Protein AF-A0A3D3X6X4-F1 (afdb_monomer_lite)

Secondary structure (DSSP, 8-state):
-TTGGGGS----TT-----TT-HHHHHHHHHHHHHHHHHHHHHHHHHHHHHHHHHHHHHTT-HHHHHHHHHHTTT----HHHHHHHHHHHHHHHHHHHHHHHHHHHHHHHHHHTS-STTT--TTHHHHHHHHHHHHHHHHHHHHHHHHHHHTT-TTTS--

pLDDT: mean 95.06, std 3.61, range [61.06, 98.19]

Foldseek 3Di:
DVCPCLLDADDDPVRDGDDPVALVSVLVVLVVVLVVLVVVLVLLVCLVVLVVQLVVCVVVVVVVSVVVSVVSNVPDDPDPVVVVVSVVVNVVSVVVSVVSLLVNQLSVLCNQCVDPDPPSVDDCRSVVSSVVCVVVVVVVVCVVVVVVCVVVVVCVPDDD

Structure (mmCIF, N/CA/C/O backbone):
data_AF-A0A3D3X6X4-F1
#
_entry.id   AF-A0A3D3X6X4-F1
#
loop_
_atom_site.group_PDB
_atom_site.id
_atom_site.type_symbol
_atom_site.label_atom_id
_atom_site.label_alt_id
_atom_site.label_comp_id
_atom_site.label_asym_id
_atom_site.label_entity_id
_atom_site.label_seq_id
_atom_site.pdbx_PDB_ins_code
_atom_site.Cartn_x
_atom_site.Cartn_y
_atom_site.Cartn_z
_atom_site.occupancy
_atom_site.B_iso_or_equiv
_atom_site.auth_seq_id
_atom_site.auth_comp_id
_atom_site.auth_asym_id
_atom_site.auth_atom_id
_atom_site.pdbx_PDB_model_num
ATOM 1 N N . PRO A 1 1 ? 23.360 -7.663 0.436 1.00 78.50 1 PRO A N 1
ATOM 2 C CA . PRO A 1 1 ? 22.090 -7.155 1.025 1.00 78.50 1 PRO A CA 1
ATOM 3 C C . PRO A 1 1 ? 22.283 -5.891 1.882 1.00 78.50 1 PRO A C 1
ATOM 5 O O . PRO A 1 1 ? 21.518 -4.950 1.739 1.00 78.50 1 PRO A O 1
ATOM 8 N N . TRP A 1 2 ? 23.319 -5.826 2.727 1.00 93.00 2 TRP A N 1
ATOM 9 C CA . TRP A 1 2 ? 23.588 -4.676 3.612 1.00 93.00 2 TRP A CA 1
ATOM 10 C C . TRP A 1 2 ? 23.894 -3.347 2.893 1.00 93.00 2 TRP A C 1
ATOM 12 O O . TRP A 1 2 ? 23.779 -2.300 3.513 1.00 93.00 2 TRP A O 1
ATOM 22 N N . LEU A 1 3 ? 24.239 -3.362 1.597 1.00 94.38 3 LEU A N 1
ATOM 23 C CA . LEU A 1 3 ? 24.431 -2.157 0.770 1.00 94.38 3 LEU A CA 1
ATOM 24 C C . LEU A 1 3 ? 23.145 -1.657 0.081 1.00 94.38 3 LEU A C 1
ATOM 26 O O . LEU A 1 3 ? 23.212 -0.736 -0.725 1.00 94.38 3 LEU A O 1
ATOM 30 N N . ALA A 1 4 ? 21.972 -2.231 0.378 1.00 92.12 4 ALA A N 1
ATOM 31 C CA . ALA A 1 4 ? 20.706 -1.873 -0.276 1.00 92.12 4 ALA A CA 1
ATOM 32 C C . ALA A 1 4 ? 20.344 -0.379 -0.159 1.00 92.12 4 ALA A C 1
ATOM 34 O O . ALA A 1 4 ? 19.685 0.166 -1.041 1.00 92.12 4 ALA A O 1
ATOM 35 N N . PHE A 1 5 ? 20.825 0.302 0.885 1.00 92.44 5 PHE A N 1
ATOM 36 C CA . PHE A 1 5 ? 20.625 1.740 1.075 1.00 92.44 5 PHE A CA 1
ATOM 37 C C . PHE A 1 5 ? 21.188 2.600 -0.071 1.00 92.44 5 PHE A C 1
ATOM 39 O O . PHE A 1 5 ? 20.720 3.716 -0.261 1.00 92.44 5 PHE A O 1
ATOM 46 N N . TRP A 1 6 ? 22.119 2.082 -0.886 1.00 94.19 6 TRP A N 1
ATOM 47 C CA . TRP A 1 6 ? 22.639 2.775 -2.075 1.00 94.19 6 TRP A CA 1
ATOM 48 C C . TRP A 1 6 ? 21.600 2.944 -3.190 1.00 94.19 6 TRP A C 1
ATOM 50 O O . TRP A 1 6 ? 21.834 3.715 -4.113 1.00 94.19 6 TRP A O 1
ATOM 60 N N . MET A 1 7 ? 20.464 2.243 -3.124 1.00 93.62 7 MET A N 1
ATOM 61 C CA . MET A 1 7 ? 19.346 2.436 -4.055 1.00 93.62 7 MET A CA 1
ATOM 62 C C . MET A 1 7 ? 18.487 3.657 -3.695 1.00 93.62 7 MET A C 1
ATOM 64 O O . MET A 1 7 ? 17.652 4.073 -4.489 1.00 93.62 7 MET A O 1
ATOM 68 N N . ILE A 1 8 ? 18.681 4.254 -2.517 1.00 93.75 8 ILE A N 1
ATOM 69 C CA . ILE A 1 8 ? 17.966 5.463 -2.103 1.00 93.75 8 ILE A CA 1
ATOM 70 C C . ILE A 1 8 ? 18.767 6.685 -2.580 1.00 93.75 8 ILE A C 1
ATOM 72 O O . ILE A 1 8 ? 19.978 6.739 -2.363 1.00 93.75 8 ILE A O 1
ATOM 76 N N . PRO A 1 9 ? 18.138 7.693 -3.208 1.00 94.38 9 PRO A N 1
ATOM 77 C CA . PRO A 1 9 ? 18.828 8.915 -3.595 1.00 94.38 9 PRO A CA 1
ATOM 78 C C . PRO A 1 9 ? 19.031 9.809 -2.368 1.00 94.38 9 PRO A C 1
ATOM 80 O O . PRO A 1 9 ? 18.137 10.556 -1.975 1.00 94.38 9 PRO A O 1
ATOM 83 N N . TYR A 1 10 ? 20.212 9.751 -1.758 1.00 93.81 10 TYR A N 1
ATOM 84 C CA . TYR A 1 10 ? 20.580 10.644 -0.662 1.00 93.81 10 TYR A CA 1
ATOM 85 C C . TYR A 1 10 ? 21.976 11.246 -0.887 1.00 93.81 10 TYR A C 1
ATOM 87 O O . TYR A 1 10 ? 22.852 10.577 -1.450 1.00 93.81 10 TYR A O 1
ATOM 95 N N . PRO A 1 11 ? 22.212 12.498 -0.449 1.00 95.31 11 PRO A N 1
ATOM 96 C CA . PRO A 1 11 ? 23.534 13.105 -0.518 1.00 95.31 11 PRO A CA 1
ATOM 97 C C . PR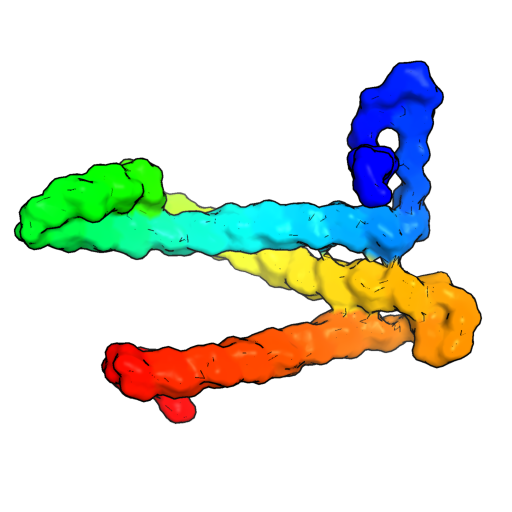O A 1 11 ? 24.547 12.288 0.284 1.00 95.31 11 PRO A C 1
ATOM 99 O O . PRO A 1 11 ? 24.314 11.952 1.443 1.00 95.31 11 PRO A O 1
ATOM 102 N N . ASN A 1 12 ? 25.690 11.994 -0.322 1.00 94.50 12 ASN A N 1
ATOM 103 C CA . ASN A 1 12 ? 26.790 11.289 0.325 1.00 94.50 12 ASN A CA 1
ATOM 104 C C . ASN A 1 12 ? 28.109 12.026 0.087 1.00 94.50 12 ASN A C 1
ATOM 106 O O . ASN A 1 12 ? 28.226 12.830 -0.835 1.00 94.50 12 ASN A O 1
ATOM 110 N N . GLU A 1 13 ? 29.120 11.705 0.894 1.00 96.12 13 GLU A N 1
ATOM 111 C CA . GLU A 1 13 ? 30.461 12.310 0.832 1.00 96.12 13 GLU A CA 1
ATOM 112 C C . GLU A 1 13 ? 31.131 12.178 -0.542 1.00 96.12 13 GLU A C 1
ATOM 114 O O . GLU A 1 13 ? 32.019 12.952 -0.886 1.00 96.12 13 GLU A O 1
ATOM 119 N N . ARG A 1 14 ? 30.707 11.194 -1.343 1.00 94.19 14 ARG A N 1
ATOM 120 C CA . ARG A 1 14 ? 31.267 10.904 -2.666 1.00 94.19 14 ARG A CA 1
ATOM 121 C C . ARG A 1 14 ? 30.506 11.599 -3.796 1.00 94.19 14 ARG A C 1
ATOM 123 O O . ARG A 1 14 ? 30.888 11.434 -4.950 1.00 94.19 14 ARG A O 1
ATOM 130 N N . MET A 1 15 ? 29.436 12.338 -3.486 1.00 93.75 15 MET A N 1
ATOM 131 C CA . MET A 1 15 ? 28.540 12.981 -4.456 1.00 93.75 15 MET A CA 1
ATOM 132 C C . MET A 1 15 ? 28.025 12.019 -5.544 1.00 93.75 15 MET A C 1
ATOM 134 O O . MET A 1 15 ? 27.757 12.421 -6.676 1.00 93.75 15 MET A O 1
ATOM 138 N N . LEU A 1 16 ? 27.891 10.733 -5.203 1.00 94.88 16 LEU A N 1
ATOM 139 C CA . LEU A 1 16 ? 27.394 9.700 -6.109 1.00 94.88 16 LEU A CA 1
ATOM 140 C C . LEU A 1 16 ? 25.867 9.640 -6.069 1.00 94.88 16 LEU A C 1
ATOM 142 O O . LEU A 1 16 ? 25.268 9.780 -5.006 1.00 94.88 16 LEU A O 1
ATOM 146 N N . TRP A 1 17 ? 25.250 9.363 -7.216 1.00 94.75 17 TRP A N 1
ATOM 147 C CA . TRP A 1 17 ? 23.798 9.253 -7.359 1.00 94.75 17 TRP A CA 1
ATOM 148 C C . TRP A 1 17 ? 23.396 7.954 -8.054 1.00 94.75 17 TRP A C 1
ATOM 150 O O . TRP A 1 17 ? 24.194 7.319 -8.747 1.00 94.75 17 TRP A O 1
ATOM 160 N N . VAL A 1 18 ? 22.133 7.575 -7.873 1.00 96.00 18 VAL A N 1
ATOM 161 C CA . VAL A 1 18 ? 21.517 6.416 -8.526 1.00 96.00 18 VAL A CA 1
ATOM 162 C C . VAL A 1 18 ? 21.190 6.696 -9.996 1.00 96.00 18 VAL A C 1
ATOM 164 O O . VAL A 1 18 ? 20.964 7.837 -10.401 1.00 96.00 18 VAL A O 1
ATOM 167 N N . ASN A 1 19 ? 21.123 5.638 -10.808 1.00 93.75 19 ASN A N 1
ATOM 168 C CA . ASN A 1 19 ? 20.690 5.735 -12.200 1.00 93.75 19 ASN A CA 1
ATOM 169 C C . ASN A 1 19 ? 19.162 5.628 -12.313 1.00 93.75 19 ASN A C 1
ATOM 171 O O . ASN A 1 19 ? 18.602 4.533 -12.276 1.00 93.75 19 ASN A O 1
ATOM 175 N N . PHE A 1 20 ? 18.505 6.759 -12.564 1.00 94.62 20 PHE A N 1
ATOM 176 C CA . PHE A 1 20 ? 17.050 6.851 -12.726 1.00 94.62 20 PHE A CA 1
ATOM 177 C C . PHE A 1 20 ? 16.483 6.246 -14.015 1.00 94.62 20 PHE A C 1
ATOM 179 O O . PHE A 1 20 ? 15.281 6.330 -14.234 1.00 94.62 20 PHE A O 1
ATOM 186 N N . LYS A 1 21 ? 17.303 5.633 -14.875 1.00 94.62 21 LYS A N 1
ATOM 187 C CA . LYS A 1 21 ? 16.828 4.923 -16.076 1.00 94.62 21 LYS A CA 1
ATOM 188 C C . LYS A 1 21 ? 16.560 3.435 -15.835 1.00 94.62 21 LYS A C 1
ATOM 190 O O . LYS A 1 21 ? 16.086 2.762 -16.740 1.00 94.62 21 LYS A O 1
ATOM 195 N N . SER A 1 22 ? 16.936 2.917 -14.667 1.00 95.38 22 SER A N 1
ATOM 196 C CA . SER A 1 22 ? 16.821 1.495 -14.349 1.00 95.38 22 SER A CA 1
ATOM 197 C C . SER A 1 22 ? 15.419 1.155 -13.823 1.00 95.38 22 SER A C 1
ATOM 199 O O . SER A 1 22 ? 15.039 1.725 -12.797 1.00 95.38 22 SER A O 1
ATOM 201 N N . PRO A 1 23 ? 14.695 0.198 -14.434 1.00 93.50 23 PRO A N 1
ATOM 202 C CA . PRO A 1 23 ? 13.412 -0.296 -13.919 1.00 93.50 23 PRO A CA 1
ATOM 203 C C . PRO A 1 23 ? 13.500 -0.826 -12.484 1.00 93.50 23 PRO A C 1
ATOM 205 O O . PRO A 1 23 ? 12.668 -0.474 -11.654 1.00 93.50 23 PRO A O 1
ATOM 208 N N . LEU A 1 24 ? 14.608 -1.491 -12.140 1.00 94.75 24 LEU A N 1
ATOM 209 C CA . LEU A 1 24 ? 14.865 -1.973 -10.778 1.00 94.75 24 LEU A CA 1
ATOM 210 C C . LEU A 1 24 ? 14.888 -0.846 -9.738 1.00 94.75 24 LEU A C 1
ATOM 212 O O . LEU A 1 24 ? 14.527 -1.047 -8.583 1.00 94.75 24 LEU A O 1
ATOM 216 N N . LEU A 1 25 ? 15.343 0.351 -10.122 1.00 96.00 25 LEU A N 1
ATOM 217 C CA . LEU A 1 25 ? 15.304 1.497 -9.218 1.00 96.00 25 LEU A CA 1
ATOM 218 C C . LEU A 1 25 ? 13.870 2.019 -9.077 1.00 96.00 25 LEU A C 1
ATOM 220 O O . LEU A 1 25 ? 13.462 2.403 -7.983 1.00 96.00 25 LEU A O 1
ATOM 224 N N . TRP A 1 26 ? 13.103 2.039 -10.170 1.00 96.44 26 TRP A N 1
ATOM 225 C CA . TRP A 1 26 ? 11.692 2.419 -10.131 1.00 96.44 26 TRP A CA 1
ATOM 226 C C . TRP A 1 26 ? 10.893 1.481 -9.232 1.00 96.44 26 TRP A C 1
ATOM 228 O O . TRP A 1 26 ? 10.041 1.971 -8.497 1.00 96.44 26 TRP A O 1
ATOM 238 N N . ASP A 1 27 ? 11.207 0.184 -9.229 1.00 95.44 27 ASP A N 1
ATOM 239 C CA . ASP A 1 27 ? 10.590 -0.800 -8.338 1.00 95.44 27 ASP A CA 1
ATOM 240 C C . ASP A 1 27 ? 10.799 -0.447 -6.856 1.00 95.44 27 ASP A C 1
ATOM 242 O O . ASP A 1 27 ? 9.842 -0.420 -6.083 1.00 95.44 27 ASP A O 1
ATOM 246 N N . VAL A 1 28 ? 12.008 -0.022 -6.461 1.00 95.31 28 VAL A N 1
ATOM 247 C CA . VAL A 1 28 ? 12.275 0.446 -5.085 1.00 95.31 28 VAL A CA 1
ATOM 248 C C . VAL A 1 28 ? 11.330 1.585 -4.693 1.00 95.31 28 VAL A C 1
ATOM 250 O O . VAL A 1 28 ? 10.744 1.551 -3.609 1.00 95.31 28 VAL A O 1
ATOM 253 N N . PHE A 1 29 ? 11.131 2.582 -5.559 1.00 95.75 29 PHE A N 1
ATOM 254 C CA . PHE A 1 29 ? 10.186 3.673 -5.290 1.00 95.75 29 PHE A CA 1
ATOM 255 C C . PHE A 1 29 ? 8.731 3.214 -5.329 1.00 95.75 29 PHE A C 1
ATOM 257 O O . PHE A 1 29 ? 7.938 3.641 -4.489 1.00 95.75 29 PHE A O 1
ATOM 264 N N . ALA A 1 30 ? 8.377 2.355 -6.282 1.00 96.25 30 ALA A N 1
ATOM 265 C CA . ALA A 1 30 ? 7.027 1.847 -6.455 1.00 96.25 30 ALA A CA 1
ATOM 266 C C . ALA A 1 30 ? 6.593 1.058 -5.219 1.00 96.25 30 ALA A C 1
ATOM 268 O O . ALA A 1 30 ? 5.588 1.403 -4.607 1.00 96.25 30 ALA A O 1
ATO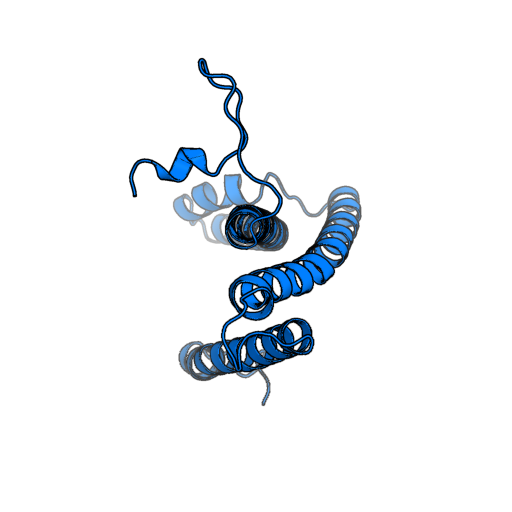M 269 N N . VAL A 1 31 ? 7.382 0.069 -4.797 1.00 95.50 31 VAL A N 1
ATOM 270 C CA . VAL A 1 31 ? 7.085 -0.791 -3.646 1.00 95.50 31 VAL A CA 1
ATOM 271 C C . VAL A 1 31 ? 7.072 0.005 -2.344 1.00 95.50 31 VAL A C 1
ATOM 273 O O . VAL A 1 31 ? 6.137 -0.139 -1.557 1.00 95.50 31 VAL A O 1
ATOM 276 N N . THR A 1 32 ? 8.060 0.877 -2.109 1.00 95.62 32 THR A N 1
ATOM 277 C CA . THR A 1 32 ? 8.099 1.692 -0.879 1.00 95.62 32 THR A CA 1
ATOM 278 C C . THR A 1 32 ? 6.912 2.649 -0.798 1.00 95.62 32 THR A C 1
ATOM 280 O O . THR A 1 32 ? 6.212 2.666 0.213 1.00 95.62 32 THR A O 1
ATOM 283 N N . THR A 1 33 ? 6.614 3.378 -1.878 1.00 96.56 33 THR A N 1
ATOM 284 C CA . THR A 1 33 ? 5.452 4.278 -1.937 1.00 96.56 33 THR A CA 1
ATOM 285 C C . THR A 1 33 ? 4.146 3.504 -1.792 1.00 96.56 33 THR A C 1
ATOM 287 O O . THR A 1 33 ? 3.271 3.909 -1.030 1.00 96.56 33 THR A O 1
ATOM 290 N N . TYR A 1 34 ? 4.020 2.365 -2.476 1.00 96.56 34 TYR A N 1
ATOM 291 C CA . TYR A 1 34 ? 2.847 1.503 -2.403 1.00 96.56 34 TYR A CA 1
ATOM 292 C C . TYR A 1 34 ? 2.596 0.998 -0.988 1.00 96.56 34 TYR A C 1
ATOM 294 O O . TYR A 1 34 ? 1.479 1.114 -0.486 1.00 96.56 34 TYR A O 1
ATOM 302 N N . MET A 1 35 ? 3.636 0.504 -0.317 1.00 96.56 35 MET A N 1
ATOM 303 C CA . MET A 1 35 ? 3.558 0.050 1.066 1.00 96.56 35 MET A CA 1
ATOM 304 C C . MET A 1 35 ? 3.162 1.197 2.001 1.00 96.56 35 MET A C 1
ATOM 306 O O . MET A 1 35 ? 2.226 1.044 2.785 1.00 96.56 35 MET A O 1
ATOM 310 N N . SER A 1 36 ? 3.820 2.356 1.905 1.00 96.88 36 SER A N 1
ATOM 311 C CA . SER A 1 36 ? 3.513 3.513 2.751 1.00 96.88 36 SER A CA 1
ATOM 312 C C . SER A 1 36 ? 2.078 4.003 2.562 1.00 96.88 36 SER A C 1
ATOM 314 O O . SER A 1 36 ? 1.353 4.149 3.545 1.00 96.88 36 SER A O 1
ATOM 316 N N . VAL A 1 37 ? 1.636 4.201 1.316 1.00 96.44 37 VAL A N 1
ATOM 317 C CA . VAL A 1 37 ? 0.270 4.652 1.012 1.00 96.44 37 VAL A CA 1
ATOM 318 C C . VAL A 1 37 ? -0.759 3.610 1.445 1.00 96.44 37 VAL A C 1
ATOM 320 O O . VAL A 1 37 ? -1.770 3.984 2.031 1.00 96.44 37 VAL A O 1
ATOM 323 N N . SER A 1 38 ? -0.496 2.317 1.235 1.00 96.12 38 SER A N 1
ATOM 324 C CA . SER A 1 38 ? -1.403 1.239 1.655 1.00 96.12 38 SER A CA 1
ATOM 325 C C . SER A 1 38 ? -1.567 1.195 3.171 1.00 96.12 38 SER A C 1
ATOM 327 O O . SER A 1 38 ? -2.693 1.137 3.659 1.00 96.12 38 SER A O 1
ATOM 329 N N . ILE A 1 39 ? -0.467 1.293 3.928 1.00 96.25 39 ILE A N 1
ATOM 330 C CA . ILE A 1 39 ? -0.512 1.350 5.395 1.00 96.25 39 ILE A CA 1
ATOM 331 C C . ILE A 1 39 ? -1.279 2.591 5.847 1.00 96.25 39 ILE A C 1
ATOM 333 O O . ILE A 1 39 ? -2.167 2.482 6.686 1.00 96.25 39 ILE A O 1
ATOM 337 N N . MET A 1 40 ? -0.984 3.766 5.286 1.00 95.69 40 MET A N 1
ATOM 338 C CA . MET A 1 40 ? -1.678 5.002 5.653 1.00 95.69 40 MET A CA 1
ATOM 339 C C . MET A 1 40 ? -3.175 4.939 5.350 1.00 95.69 40 MET A C 1
ATOM 341 O O . MET A 1 40 ? -3.983 5.324 6.193 1.00 95.69 40 MET A O 1
ATOM 345 N N . PHE A 1 41 ? -3.552 4.442 4.171 1.00 96.38 41 PHE A N 1
ATOM 346 C CA . PHE A 1 41 ? -4.949 4.343 3.761 1.00 96.38 41 PHE A CA 1
ATOM 347 C C . PHE A 1 41 ? -5.718 3.329 4.614 1.00 96.38 41 PHE A C 1
ATOM 349 O O . PHE A 1 41 ? -6.828 3.613 5.062 1.00 96.38 41 PHE A O 1
ATOM 356 N N . PHE A 1 42 ? -5.098 2.187 4.920 1.00 95.75 42 PHE A N 1
ATOM 357 C CA . PHE A 1 42 ? -5.663 1.190 5.822 1.00 95.75 42 PHE A CA 1
ATOM 358 C C . PHE A 1 42 ? -5.830 1.736 7.246 1.00 95.75 42 PHE A C 1
ATOM 360 O O . PHE A 1 42 ? -6.907 1.628 7.830 1.00 95.75 42 PHE A O 1
ATOM 367 N N . MET A 1 43 ? -4.799 2.394 7.785 1.00 94.44 43 MET A N 1
ATOM 368 C CA . MET A 1 43 ? -4.850 3.010 9.112 1.00 94.44 43 MET A CA 1
ATOM 369 C C . MET A 1 43 ? -5.910 4.107 9.191 1.00 94.44 43 MET A C 1
ATOM 371 O O . MET A 1 43 ? -6.622 4.162 10.187 1.00 94.44 43 MET A O 1
ATOM 375 N N . LEU A 1 44 ? -6.058 4.937 8.150 1.00 95.19 44 LEU A N 1
ATOM 376 C CA . LEU A 1 44 ? -7.131 5.930 8.062 1.00 95.19 44 LEU A CA 1
ATOM 377 C C . LEU A 1 44 ? -8.499 5.254 8.193 1.00 95.19 44 LEU A C 1
ATOM 379 O O . LEU A 1 44 ? -9.301 5.686 9.016 1.00 95.19 44 LEU A O 1
ATOM 383 N N . GLY A 1 45 ? -8.739 4.181 7.431 1.00 95.00 45 GLY A N 1
ATOM 384 C CA . GLY A 1 45 ? -9.973 3.395 7.496 1.00 95.00 45 GLY A CA 1
ATOM 385 C C . GLY A 1 45 ? -10.270 2.866 8.901 1.00 95.00 45 GLY A C 1
ATOM 386 O O . GLY A 1 45 ? -11.386 3.018 9.386 1.00 95.00 45 GLY A O 1
ATOM 387 N N . LEU A 1 46 ? -9.252 2.345 9.590 1.00 96.06 46 LEU A N 1
ATOM 388 C CA . LEU A 1 46 ? -9.392 1.745 10.918 1.00 96.06 46 LEU A CA 1
ATOM 389 C C . LEU A 1 46 ? -9.696 2.734 12.051 1.00 96.06 46 LEU A C 1
ATOM 391 O O . LEU A 1 46 ? -10.137 2.297 13.111 1.00 96.06 46 LEU A O 1
ATOM 395 N N . ILE A 1 47 ? -9.474 4.043 11.884 1.00 96.12 47 ILE A N 1
ATOM 396 C CA . ILE A 1 47 ? -9.683 5.026 12.967 1.00 96.12 47 ILE A CA 1
ATOM 397 C C . ILE A 1 47 ? -11.111 4.947 13.528 1.00 96.12 47 ILE A C 1
ATOM 399 O O . ILE A 1 47 ? -11.299 4.972 14.748 1.00 96.12 47 ILE A O 1
ATOM 403 N N . THR A 1 48 ? -12.115 4.830 12.653 1.00 96.19 48 THR A N 1
ATOM 404 C CA . THR A 1 48 ? -13.527 4.749 13.054 1.00 96.19 48 THR A CA 1
ATOM 405 C C . THR A 1 48 ? -13.829 3.447 13.787 1.00 96.19 48 THR A C 1
ATOM 407 O O . THR A 1 48 ? -14.507 3.460 14.814 1.00 96.19 48 THR A O 1
ATOM 410 N N . ASP A 1 49 ? -13.264 2.338 13.317 1.00 96.50 49 ASP A N 1
ATOM 411 C CA . ASP A 1 49 ? -13.479 1.012 13.897 1.00 96.50 49 ASP A CA 1
ATOM 412 C C . ASP A 1 49 ? -12.811 0.895 15.271 1.00 96.50 49 ASP A C 1
ATOM 414 O O . ASP A 1 49 ? -13.413 0.413 16.232 1.00 96.50 49 ASP A O 1
ATOM 418 N N . MET A 1 50 ? -11.594 1.426 15.412 1.00 96.94 50 MET A N 1
ATOM 419 C CA . MET A 1 50 ? -10.880 1.485 16.689 1.00 96.94 50 MET A CA 1
ATOM 420 C C . MET A 1 50 ? -11.626 2.341 17.714 1.00 96.94 50 MET A C 1
ATOM 422 O O . MET A 1 50 ? -11.622 2.018 18.903 1.00 96.94 50 MET A O 1
ATOM 426 N N . ALA A 1 51 ? -12.314 3.400 17.277 1.00 96.50 51 ALA A N 1
ATOM 427 C CA . ALA A 1 51 ? -13.169 4.195 18.154 1.00 96.50 51 ALA A CA 1
ATOM 428 C C . ALA A 1 51 ? -14.382 3.396 18.655 1.00 96.50 51 ALA A C 1
ATOM 430 O O . ALA A 1 51 ? -14.674 3.427 19.851 1.00 96.50 51 ALA A O 1
ATOM 431 N N . ILE A 1 52 ? -15.034 2.623 17.779 1.00 96.44 52 ILE A N 1
ATOM 432 C CA . ILE A 1 52 ? -16.144 1.736 18.160 1.00 96.44 52 ILE A CA 1
ATOM 433 C C . ILE A 1 52 ? -15.665 0.682 19.169 1.00 96.44 52 ILE A C 1
ATOM 435 O O . ILE A 1 52 ? -16.288 0.495 20.215 1.00 96.44 52 ILE A O 1
ATOM 439 N N . LEU A 1 53 ? -14.526 0.033 18.902 1.00 96.25 53 LEU A N 1
ATOM 440 C CA . LEU A 1 53 ? -13.946 -0.975 19.795 1.00 96.25 53 LEU A CA 1
ATOM 441 C C . LEU A 1 53 ? -13.523 -0.391 21.148 1.00 96.25 53 LEU A C 1
ATOM 443 O O . LEU A 1 53 ? -13.722 -1.033 22.182 1.00 96.25 53 LEU A O 1
ATOM 447 N N . ARG A 1 54 ? -12.969 0.828 21.164 1.00 96.06 54 ARG A N 1
ATOM 448 C CA . ARG A 1 54 ? -12.658 1.574 22.392 1.00 96.06 54 ARG A CA 1
ATOM 449 C C . ARG A 1 54 ? -13.918 1.778 23.229 1.00 96.06 54 ARG A C 1
ATOM 451 O O . ARG A 1 54 ? -13.921 1.424 24.407 1.00 96.06 54 ARG A O 1
ATOM 458 N N . ASP A 1 55 ? -14.973 2.325 22.633 1.00 95.62 55 ASP A N 1
ATOM 459 C CA . ASP A 1 55 ? -16.200 2.688 23.349 1.00 95.62 55 ASP A CA 1
ATOM 460 C C . ASP A 1 55 ? -16.944 1.442 23.859 1.00 95.62 55 ASP A C 1
ATOM 462 O O . ASP A 1 55 ? -17.456 1.424 24.982 1.00 95.62 55 ASP A O 1
ATOM 466 N N . GLU A 1 56 ? -16.921 0.356 23.083 1.00 96.25 56 GLU A N 1
ATOM 467 C CA . GLU A 1 56 ? -17.432 -0.955 23.485 1.00 96.25 56 GLU A CA 1
ATOM 468 C C . GLU A 1 56 ? -16.641 -1.555 24.658 1.00 96.25 56 GLU A C 1
ATOM 470 O O . GLU A 1 56 ? -17.226 -2.056 25.623 1.00 96.25 56 GLU A O 1
ATOM 475 N N . ALA A 1 57 ? -15.307 -1.487 24.608 1.00 95.19 57 ALA A N 1
ATOM 476 C CA . ALA A 1 57 ? -14.443 -1.988 25.672 1.00 95.19 57 ALA A CA 1
ATOM 477 C C . ALA A 1 57 ? -14.655 -1.219 26.982 1.00 95.19 57 ALA A C 1
ATOM 479 O O . ALA A 1 57 ? -14.695 -1.835 28.049 1.00 95.19 57 ALA A O 1
ATOM 480 N N . VAL A 1 58 ? -14.843 0.104 26.910 1.00 93.56 58 VAL A N 1
ATOM 481 C CA . VAL A 1 58 ? -15.193 0.931 28.074 1.00 93.56 58 VAL A CA 1
ATOM 482 C C . VAL A 1 58 ? -16.546 0.508 28.643 1.00 93.56 58 VAL A C 1
ATOM 484 O O . VAL A 1 58 ? -16.638 0.261 29.846 1.00 93.56 58 VAL A O 1
ATOM 487 N N . ARG A 1 59 ? -17.572 0.341 27.796 1.00 94.81 59 ARG A N 1
ATOM 488 C CA . ARG A 1 59 ? -18.917 -0.077 28.231 1.00 94.81 59 ARG A CA 1
ATOM 489 C C . ARG A 1 59 ? -18.907 -1.434 28.936 1.00 94.81 59 ARG A C 1
ATOM 491 O O . ARG A 1 59 ? -19.598 -1.613 29.932 1.00 94.81 59 ARG A O 1
ATOM 498 N N . LYS A 1 60 ? -18.093 -2.374 28.451 1.00 95.25 60 LYS A N 1
ATOM 499 C CA . LYS A 1 60 ? -17.911 -3.713 29.037 1.00 95.25 60 LYS A CA 1
ATOM 500 C C . LYS A 1 60 ? -16.934 -3.750 30.222 1.00 95.25 60 LYS A C 1
ATOM 502 O O . LYS A 1 60 ? -16.638 -4.831 30.723 1.00 95.25 60 LYS A O 1
ATOM 507 N N . GLY A 1 61 ? -16.387 -2.610 30.653 1.00 93.56 61 GLY A N 1
ATOM 508 C CA . GLY A 1 61 ? -15.426 -2.534 31.760 1.00 93.56 61 GLY A CA 1
ATOM 509 C C . GLY A 1 61 ? -14.044 -3.135 31.457 1.00 93.56 61 GLY A C 1
ATOM 510 O O . GLY A 1 61 ? -13.247 -3.352 32.370 1.00 93.56 61 GLY A O 1
ATOM 511 N N . GLN A 1 62 ? -13.720 -3.396 30.187 1.00 95.31 62 GLN A N 1
ATOM 512 C CA . GLN A 1 62 ? -12.464 -4.008 29.740 1.00 95.31 62 GLN A CA 1
ATOM 513 C C . GLN A 1 62 ? -11.337 -2.967 29.654 1.00 95.31 62 GLN A C 1
ATOM 515 O O . GLN A 1 62 ? -10.890 -2.587 28.570 1.00 95.31 62 GLN A O 1
ATOM 520 N N . LYS A 1 63 ? -10.853 -2.520 30.821 1.00 91.94 63 LYS A N 1
ATOM 521 C CA . LYS A 1 63 ? -9.888 -1.412 30.965 1.00 91.94 63 LYS A CA 1
ATOM 522 C C . LYS A 1 63 ? -8.620 -1.563 30.113 1.00 91.94 63 LYS A C 1
ATOM 524 O O . LYS A 1 63 ? -8.189 -0.590 29.505 1.00 91.94 63 LYS A O 1
ATOM 529 N N . LEU A 1 64 ? -8.052 -2.771 30.022 1.00 93.38 64 LEU A N 1
ATOM 530 C CA . LEU A 1 64 ? -6.839 -3.013 29.229 1.00 93.38 64 LEU A CA 1
ATOM 531 C C . LEU A 1 64 ? -7.080 -2.819 27.724 1.00 93.38 64 LEU A C 1
ATOM 533 O O . LEU A 1 64 ? -6.295 -2.155 27.056 1.00 93.38 64 LEU A O 1
ATOM 537 N N . LYS A 1 65 ? -8.186 -3.352 27.190 1.00 92.81 65 LYS A N 1
ATOM 538 C CA . LYS A 1 65 ? -8.526 -3.193 25.767 1.00 92.81 65 LYS A CA 1
ATOM 539 C C . LYS A 1 65 ? -8.848 -1.742 25.431 1.00 92.81 65 LYS A C 1
ATOM 541 O O . LYS A 1 65 ? -8.365 -1.226 24.430 1.00 92.81 65 LYS A O 1
ATOM 546 N N . ALA A 1 66 ? -9.598 -1.070 26.304 1.00 92.69 66 ALA A N 1
ATOM 547 C CA . ALA A 1 66 ? -9.880 0.353 26.160 1.00 92.69 66 ALA A CA 1
ATOM 548 C C . ALA A 1 66 ? -8.586 1.184 26.105 1.00 92.69 66 ALA A C 1
ATOM 550 O O . ALA A 1 66 ? -8.463 2.062 25.251 1.00 92.69 66 ALA A O 1
ATOM 551 N N . LEU A 1 67 ? -7.596 0.873 26.951 1.00 94.25 67 LEU A N 1
ATOM 552 C CA . LEU A 1 67 ? -6.299 1.555 26.953 1.00 94.25 67 LEU A CA 1
ATOM 553 C C . LEU A 1 67 ? -5.540 1.373 25.629 1.00 94.25 67 LEU A C 1
ATOM 555 O O . LEU A 1 67 ? -4.956 2.333 25.141 1.00 94.25 67 LEU A O 1
ATOM 559 N N . ILE A 1 68 ? -5.584 0.177 25.033 1.00 94.62 68 ILE A N 1
ATOM 560 C CA . ILE A 1 68 ? -4.914 -0.123 23.755 1.00 94.62 68 ILE A CA 1
ATOM 561 C C . ILE A 1 68 ? -5.612 0.571 22.576 1.00 94.62 68 ILE A C 1
ATOM 563 O O . ILE A 1 68 ? -4.942 1.156 21.727 1.00 94.62 68 ILE A O 1
ATOM 567 N N . TYR A 1 69 ? -6.948 0.552 22.521 1.00 94.50 69 TYR A N 1
ATOM 568 C CA . TYR A 1 69 ? -7.700 1.154 21.411 1.00 94.50 69 TYR A CA 1
ATOM 569 C C . TYR A 1 69 ? -7.753 2.685 21.465 1.00 94.50 69 TYR A C 1
ATOM 571 O O . TYR A 1 69 ? -7.923 3.334 20.436 1.00 94.50 69 TYR A O 1
ATOM 579 N N . THR A 1 70 ? -7.573 3.288 22.643 1.00 93.62 70 THR A N 1
ATOM 580 C CA . THR A 1 70 ? -7.604 4.750 22.817 1.00 93.62 70 THR A CA 1
ATOM 581 C C . THR A 1 70 ? -6.616 5.504 21.914 1.00 93.62 70 THR A C 1
ATOM 583 O O . THR A 1 70 ? -7.071 6.398 21.195 1.00 93.62 70 THR A O 1
ATOM 586 N N . PRO A 1 71 ? -5.306 5.182 21.889 1.00 94.94 71 PRO A N 1
ATOM 587 C CA . PRO A 1 71 ? -4.370 5.839 20.979 1.00 94.94 71 PRO A CA 1
ATOM 588 C C . PRO A 1 71 ? -4.647 5.503 19.506 1.00 94.94 71 PRO A C 1
ATOM 590 O O . PRO A 1 71 ? -4.503 6.376 18.656 1.00 94.94 71 PRO A O 1
ATOM 593 N N . MET A 1 72 ? -5.101 4.281 19.197 1.00 93.88 72 MET A N 1
ATOM 594 C CA . MET A 1 72 ? -5.409 3.860 17.819 1.00 93.88 72 MET A CA 1
ATOM 595 C C . MET A 1 72 ? -6.609 4.610 17.226 1.00 93.88 72 MET A C 1
ATOM 597 O O . MET A 1 72 ? -6.652 4.861 16.027 1.00 93.88 72 MET A O 1
ATOM 601 N N . ALA A 1 73 ? -7.559 5.020 18.068 1.00 93.81 73 ALA A N 1
ATOM 602 C CA . ALA A 1 73 ? -8.715 5.809 17.663 1.00 93.81 73 ALA A CA 1
ATOM 603 C C . ALA A 1 73 ? -8.390 7.292 17.398 1.00 93.81 73 ALA A C 1
ATOM 605 O O . ALA A 1 73 ? -9.294 8.030 17.027 1.00 93.81 73 ALA A O 1
ATOM 606 N N . LEU A 1 74 ? -7.157 7.767 17.640 1.00 94.62 74 LEU A N 1
ATOM 607 C CA . LEU A 1 74 ? -6.714 9.149 17.370 1.00 94.62 74 LEU A CA 1
ATOM 608 C C . LEU A 1 74 ? -7.709 10.238 17.826 1.00 94.62 74 LEU A C 1
ATOM 610 O O . LEU A 1 74 ? -8.008 11.187 17.104 1.00 94.62 74 LEU A O 1
ATOM 614 N N . ALA A 1 75 ? -8.254 10.084 19.038 1.00 93.56 75 ALA A N 1
ATOM 615 C CA . ALA A 1 75 ? -9.270 10.978 19.606 1.00 93.56 75 ALA A CA 1
ATOM 616 C C . ALA A 1 75 ? -10.528 11.172 18.723 1.00 93.56 75 ALA A C 1
ATOM 618 O O . ALA A 1 75 ? -11.207 12.201 18.798 1.00 93.56 75 ALA A O 1
ATOM 619 N N . TRP A 1 76 ? -10.881 10.169 17.917 1.00 96.56 76 TRP A N 1
ATOM 620 C CA . TRP A 1 76 ? -12.117 10.140 17.148 1.00 96.56 76 TRP A CA 1
ATOM 621 C C . TRP A 1 76 ? -13.339 10.131 18.073 1.00 96.56 76 TRP A C 1
ATOM 623 O O . TRP A 1 76 ? -13.434 9.319 19.003 1.00 96.56 76 TRP A O 1
ATOM 633 N N . ARG A 1 77 ? -14.262 11.064 17.816 1.00 94.06 77 ARG A N 1
ATOM 634 C CA . ARG A 1 77 ? -15.517 11.274 18.558 1.00 94.06 77 ARG A CA 1
ATOM 635 C C . ARG A 1 77 ? -16.754 11.208 17.657 1.00 94.06 77 ARG A C 1
ATOM 637 O O . ARG A 1 77 ? -17.864 11.277 18.168 1.00 94.06 77 ARG A O 1
ATOM 644 N N . GLY A 1 78 ? -16.574 11.112 16.339 1.00 94.81 78 GLY A N 1
ATOM 645 C CA . GLY A 1 78 ? -17.671 11.059 15.371 1.00 94.81 78 GLY A CA 1
ATOM 646 C C . GLY A 1 78 ? -18.410 12.386 15.184 1.00 94.81 78 GLY A C 1
ATOM 647 O O . GLY A 1 78 ? -19.591 12.377 14.854 1.00 94.81 78 GLY A O 1
ATOM 648 N N . THR A 1 79 ? -17.756 13.533 15.402 1.00 96.62 79 THR A N 1
ATOM 649 C CA . THR A 1 79 ? -18.392 14.842 15.167 1.00 96.62 79 THR A CA 1
ATOM 650 C C . THR A 1 79 ? -18.606 15.101 13.672 1.00 96.62 79 THR A C 1
ATOM 652 O O . THR A 1 79 ? -17.878 14.575 12.830 1.00 96.62 79 THR A O 1
ATOM 655 N N . ASN A 1 80 ? -19.556 15.977 13.325 1.00 97.00 80 ASN A N 1
ATOM 656 C CA . ASN A 1 80 ? -19.829 16.337 11.924 1.00 97.00 80 ASN A CA 1
ATOM 657 C C . ASN A 1 80 ? -18.577 16.838 11.182 1.00 97.00 80 ASN A C 1
ATOM 659 O O . ASN A 1 80 ? -18.343 16.462 10.036 1.00 97.00 80 ASN A O 1
ATOM 663 N N . HIS A 1 81 ? -17.739 17.646 11.844 1.00 96.62 81 HIS A N 1
ATOM 664 C CA . HIS A 1 81 ? -16.476 18.108 11.264 1.00 96.62 81 HIS A CA 1
ATOM 665 C C . HIS A 1 81 ? -15.506 16.950 10.993 1.00 96.62 81 HIS A C 1
ATOM 667 O O . HIS A 1 81 ? -14.916 16.897 9.916 1.00 96.62 81 HIS A O 1
ATOM 673 N N . GLN A 1 82 ? -15.360 16.007 11.932 1.00 96.81 82 GLN A N 1
ATOM 674 C CA . GLN A 1 82 ? -14.496 14.836 11.749 1.00 96.81 82 GLN A CA 1
ATOM 675 C C . GLN A 1 82 ? -14.955 13.985 10.561 1.00 96.81 82 GLN A C 1
ATOM 677 O O . GLN A 1 82 ? -14.135 13.643 9.712 1.00 96.81 82 GLN A O 1
ATOM 682 N N . TRP A 1 83 ? -16.258 13.722 10.445 1.00 97.44 83 TRP A N 1
ATOM 683 C CA . TRP A 1 83 ? -16.824 12.981 9.317 1.00 97.44 83 TRP A CA 1
ATOM 684 C C . TRP A 1 83 ? -16.616 13.681 7.975 1.00 97.44 83 TRP A C 1
ATOM 686 O O . TRP A 1 83 ? -16.191 13.040 7.015 1.00 97.44 83 TRP A O 1
ATOM 696 N N . LEU A 1 84 ? -16.838 14.997 7.909 1.00 97.25 84 LEU A N 1
ATOM 697 C CA . LEU A 1 84 ? -16.633 15.767 6.681 1.00 97.25 84 LEU A CA 1
ATOM 698 C C . LEU A 1 84 ? -15.186 15.662 6.176 1.00 97.25 84 LEU A C 1
ATOM 700 O O . LEU A 1 84 ? -14.958 15.457 4.982 1.00 97.25 84 LE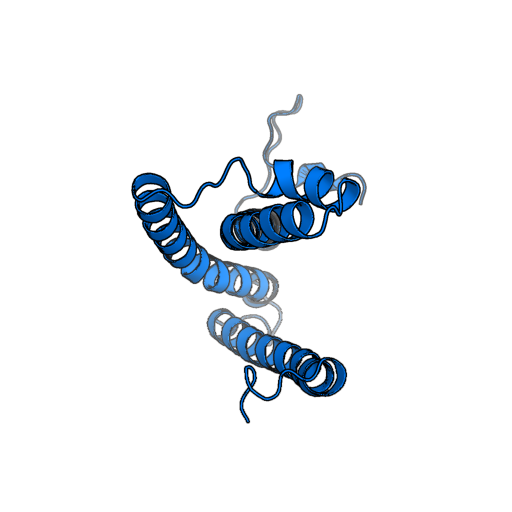U A O 1
ATOM 704 N N . HIS A 1 85 ? -14.207 15.799 7.073 1.00 96.06 85 HIS A N 1
ATOM 705 C CA . HIS A 1 85 ? -12.793 15.683 6.715 1.00 96.06 85 HIS A CA 1
ATOM 706 C C . HIS A 1 85 ? -12.392 14.244 6.397 1.00 96.06 85 HIS A C 1
ATOM 708 O O . HIS A 1 85 ? -11.675 14.027 5.423 1.00 96.06 85 HIS A O 1
ATOM 714 N N . TYR A 1 86 ? -12.887 13.270 7.162 1.00 96.88 86 TYR A N 1
ATOM 715 C CA . TYR A 1 86 ? -12.630 11.853 6.926 1.00 96.88 86 TYR A CA 1
ATOM 716 C C . TYR A 1 86 ? -13.120 11.409 5.551 1.00 96.88 86 TYR A C 1
ATOM 718 O O . TYR A 1 86 ? -12.337 10.860 4.787 1.00 96.88 86 TYR A O 1
ATOM 726 N N . MET A 1 87 ? -14.372 11.708 5.190 1.00 96.81 87 MET A N 1
ATOM 727 C CA . MET A 1 87 ? -14.932 11.309 3.894 1.00 96.81 87 MET A CA 1
ATOM 728 C C . MET A 1 87 ? -14.146 11.916 2.729 1.00 96.81 87 MET A C 1
ATOM 730 O O . MET A 1 87 ? -13.820 11.222 1.770 1.00 96.81 87 MET A O 1
ATOM 734 N N . ARG A 1 88 ? -13.792 13.206 2.821 1.00 96.88 88 ARG A N 1
ATOM 735 C CA . ARG A 1 88 ? -12.972 13.876 1.800 1.00 96.88 88 ARG A CA 1
ATOM 736 C C . ARG A 1 88 ? -11.573 13.272 1.714 1.00 96.88 88 ARG A C 1
ATOM 738 O O . ARG A 1 88 ? -11.108 12.986 0.616 1.00 96.88 88 ARG A O 1
ATOM 745 N N . GLY A 1 89 ? -10.919 13.061 2.855 1.00 95.94 89 GLY A N 1
ATOM 746 C CA . GLY A 1 89 ? -9.593 12.450 2.921 1.00 95.94 89 GLY A CA 1
ATOM 747 C C . GLY A 1 89 ? -9.592 11.039 2.343 1.00 95.94 89 GLY A C 1
ATOM 748 O O . GLY A 1 89 ? -8.764 10.729 1.494 1.00 95.94 89 GLY A O 1
ATOM 749 N N . TYR A 1 90 ? -10.567 10.216 2.728 1.00 96.31 90 TYR A N 1
ATOM 750 C CA . TYR A 1 90 ? -10.730 8.855 2.231 1.00 96.31 90 TYR A CA 1
ATOM 751 C C . TYR A 1 90 ? -10.908 8.823 0.709 1.00 96.31 90 TYR A C 1
ATOM 753 O O . TYR A 1 90 ? -10.221 8.065 0.029 1.00 96.31 90 TYR A O 1
ATOM 761 N N . LEU A 1 91 ? -11.767 9.691 0.159 1.00 97.06 91 LEU A N 1
ATOM 762 C CA . LEU A 1 91 ? -11.959 9.807 -1.290 1.00 97.06 91 LEU A CA 1
ATOM 763 C C . LEU A 1 91 ? -10.676 10.223 -2.018 1.00 97.06 91 LEU A C 1
ATOM 765 O O . LEU A 1 91 ? -10.366 9.662 -3.066 1.00 97.06 91 LEU A O 1
ATOM 769 N N . ILE A 1 92 ? -9.911 11.169 -1.467 1.00 96.38 92 ILE A N 1
ATOM 770 C CA . ILE A 1 92 ? -8.627 11.593 -2.044 1.00 96.38 92 ILE A CA 1
ATOM 771 C C . ILE A 1 92 ? -7.625 10.436 -2.033 1.00 96.38 92 ILE A C 1
ATOM 773 O O . ILE A 1 92 ? -6.992 10.167 -3.053 1.00 96.38 92 ILE A O 1
ATOM 777 N N . PHE A 1 93 ? -7.500 9.718 -0.913 1.00 95.44 93 PHE A N 1
ATOM 778 C CA . PHE A 1 93 ? -6.628 8.548 -0.839 1.00 95.44 93 PHE A CA 1
ATOM 779 C C . PHE A 1 93 ? -7.047 7.469 -1.835 1.00 95.44 93 PHE A C 1
ATOM 781 O O . PHE A 1 93 ? -6.184 6.949 -2.532 1.00 95.44 93 PHE A O 1
ATOM 788 N N . ALA A 1 94 ? -8.342 7.173 -1.970 1.00 96.19 94 ALA A N 1
ATOM 789 C CA . ALA A 1 94 ? -8.835 6.217 -2.959 1.00 96.19 94 ALA A CA 1
ATOM 790 C C . ALA A 1 94 ? -8.505 6.659 -4.399 1.00 96.19 94 ALA A C 1
ATOM 792 O O . ALA A 1 94 ? -8.042 5.853 -5.213 1.00 96.19 94 ALA A O 1
ATOM 793 N N . ALA A 1 95 ? -8.673 7.952 -4.701 1.00 96.19 95 ALA A N 1
ATOM 794 C CA . ALA A 1 95 ? -8.360 8.529 -6.005 1.00 96.19 95 ALA A CA 1
ATOM 795 C C . ALA A 1 95 ? -6.859 8.487 -6.338 1.00 96.19 95 ALA A C 1
ATOM 797 O O . ALA A 1 95 ? -6.511 8.317 -7.502 1.00 96.19 95 ALA A O 1
ATOM 798 N N . ILE A 1 96 ? -5.973 8.606 -5.342 1.00 95.12 96 ILE A N 1
ATOM 799 C CA . ILE A 1 96 ? -4.511 8.516 -5.517 1.00 95.12 96 ILE A CA 1
ATOM 800 C C . ILE A 1 96 ? -4.034 7.056 -5.528 1.00 95.12 96 ILE A C 1
ATOM 802 O O . ILE A 1 96 ? -3.168 6.687 -6.320 1.00 95.12 96 ILE A O 1
ATOM 806 N N . ALA A 1 97 ? -4.600 6.203 -4.674 1.00 95.44 97 ALA A N 1
ATOM 807 C CA . ALA A 1 97 ? -4.222 4.798 -4.559 1.00 95.44 97 ALA A CA 1
ATOM 808 C C . ALA A 1 97 ? -4.559 4.012 -5.831 1.00 95.44 97 ALA A C 1
ATOM 810 O O . ALA A 1 97 ? -3.795 3.135 -6.225 1.00 95.44 97 ALA A O 1
ATOM 811 N N . THR A 1 98 ? -5.662 4.352 -6.504 1.00 95.31 98 THR A N 1
ATOM 812 C CA . THR A 1 98 ? -6.074 3.694 -7.751 1.00 95.31 98 THR A CA 1
ATOM 813 C C . THR A 1 98 ? -4.974 3.748 -8.827 1.00 95.31 98 THR A C 1
ATOM 815 O O . THR A 1 98 ? -4.468 2.685 -9.188 1.00 95.31 98 THR A O 1
ATOM 818 N N . PRO A 1 99 ? -4.524 4.922 -9.322 1.00 95.88 99 PRO A N 1
ATOM 819 C CA . PRO A 1 99 ? -3.447 4.989 -10.311 1.00 95.88 99 PRO A CA 1
ATOM 820 C C . PRO A 1 99 ? -2.116 4.442 -9.781 1.00 95.88 99 PRO A C 1
ATOM 822 O O . PRO A 1 99 ? -1.355 3.881 -10.564 1.00 95.88 99 PRO A O 1
ATOM 825 N N . LEU A 1 100 ? -1.855 4.536 -8.470 1.00 96.31 100 LEU A N 1
ATOM 826 C CA . LEU A 1 100 ? -0.663 3.950 -7.855 1.00 96.31 100 LEU A CA 1
ATOM 827 C C . LEU A 1 100 ? -0.628 2.419 -8.003 1.00 96.31 100 LEU A C 1
ATOM 829 O O . LEU A 1 100 ? 0.407 1.864 -8.357 1.00 96.31 100 LEU A O 1
ATOM 833 N N . VAL A 1 101 ? -1.746 1.717 -7.784 1.00 95.06 101 VAL A N 1
ATOM 834 C CA . VAL A 1 101 ? -1.818 0.251 -7.957 1.00 95.06 101 VAL A CA 1
ATOM 835 C C . VAL A 1 101 ? -1.492 -0.141 -9.400 1.00 95.06 101 VAL A C 1
ATOM 837 O O . VAL A 1 101 ? -0.682 -1.048 -9.624 1.00 95.06 101 VAL A O 1
ATOM 840 N N . PHE A 1 102 ? -2.083 0.568 -10.371 1.00 96.19 102 PHE A N 1
ATOM 841 C CA . PHE A 1 102 ? -1.813 0.363 -11.796 1.00 96.19 102 PHE A CA 1
ATOM 842 C C . PHE A 1 102 ? -0.343 0.630 -12.137 1.00 96.19 102 PHE A C 1
ATOM 844 O O . PHE A 1 102 ? 0.272 -0.156 -12.862 1.00 96.19 102 PHE A O 1
ATOM 851 N N . SER A 1 103 ? 0.243 1.706 -11.603 1.00 96.75 103 SER A N 1
ATOM 852 C CA . SER A 1 103 ? 1.631 2.063 -11.889 1.00 96.75 103 SER A CA 1
ATOM 853 C C . SER A 1 103 ? 2.621 1.074 -11.281 1.00 96.75 103 SER A C 1
ATOM 855 O O . SER A 1 103 ? 3.571 0.702 -11.954 1.00 96.75 103 SER A O 1
ATOM 857 N N . VAL A 1 104 ? 2.39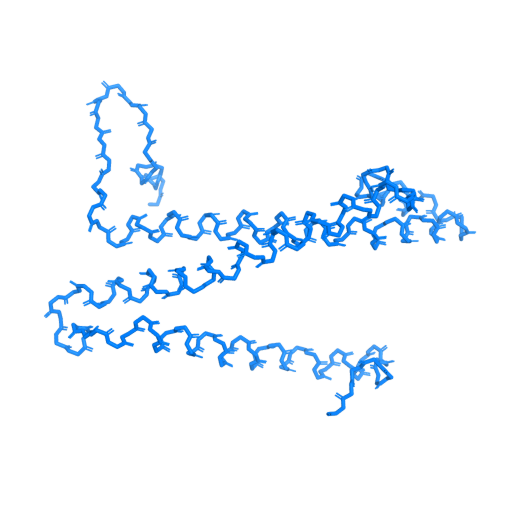6 0.602 -10.051 1.00 97.38 104 VAL A N 1
ATOM 858 C CA . VAL A 1 104 ? 3.293 -0.346 -9.363 1.00 97.38 104 VAL A CA 1
ATOM 859 C C . VAL A 1 104 ? 3.421 -1.644 -10.152 1.00 97.38 104 VAL A C 1
ATOM 861 O O . VAL A 1 104 ? 4.527 -2.077 -10.455 1.00 97.38 104 VAL A O 1
ATOM 864 N N . HIS A 1 105 ? 2.299 -2.227 -10.569 1.00 96.56 105 HIS A N 1
ATOM 865 C CA . HIS A 1 105 ? 2.314 -3.482 -11.323 1.00 96.56 105 HIS A CA 1
ATOM 866 C C . HIS A 1 105 ? 2.853 -3.304 -12.745 1.00 96.56 105 HIS A C 1
ATOM 868 O O . HIS A 1 105 ? 3.481 -4.211 -13.287 1.00 96.56 105 HIS A O 1
ATOM 874 N N . SER A 1 106 ? 2.665 -2.118 -13.330 1.00 97.25 106 SER A N 1
ATOM 875 C CA . SER A 1 106 ? 3.297 -1.766 -14.603 1.00 97.25 106 SER A CA 1
ATOM 876 C C . SER A 1 106 ? 4.818 -1.646 -14.460 1.00 97.25 106 SER A C 1
ATOM 878 O O . SER A 1 106 ? 5.539 -2.191 -15.290 1.00 97.25 106 SER A O 1
ATOM 880 N N . ILE A 1 107 ? 5.312 -1.010 -13.394 1.00 97.25 107 ILE A N 1
ATOM 881 C CA . ILE A 1 107 ? 6.749 -0.864 -13.114 1.00 97.25 107 ILE A CA 1
ATOM 882 C C . ILE A 1 107 ? 7.406 -2.229 -12.903 1.00 97.25 107 ILE A C 1
ATOM 884 O O . ILE A 1 107 ? 8.394 -2.516 -13.571 1.00 97.25 107 ILE A O 1
ATOM 888 N N . VAL A 1 108 ? 6.808 -3.103 -12.088 1.00 96.62 108 VAL A N 1
ATOM 889 C CA . VAL A 1 108 ? 7.291 -4.484 -11.906 1.00 96.62 108 VAL A CA 1
ATOM 890 C C . VAL A 1 108 ? 7.323 -5.235 -13.242 1.00 96.62 108 VAL A C 1
ATOM 892 O O . VAL A 1 108 ? 8.258 -5.975 -13.532 1.00 96.62 108 VAL A O 1
ATOM 895 N N . SER A 1 109 ? 6.329 -5.030 -14.113 1.00 96.88 109 SER A N 1
ATOM 896 C CA . SER A 1 109 ? 6.341 -5.650 -15.445 1.00 96.88 109 SER A CA 1
ATOM 897 C C . SER A 1 109 ? 7.487 -5.138 -16.333 1.00 96.88 109 SER A C 1
ATOM 899 O O . SER A 1 109 ? 7.993 -5.878 -17.181 1.00 96.88 109 SER A O 1
ATOM 901 N N . TRP A 1 110 ? 7.915 -3.884 -16.148 1.00 97.06 110 TRP A N 1
ATOM 902 C CA . TRP A 1 110 ? 8.973 -3.258 -16.940 1.00 97.06 110 TRP A CA 1
ATOM 903 C C . TRP A 1 110 ? 10.370 -3.771 -16.604 1.00 97.06 110 TRP A C 1
ATOM 905 O O . TRP A 1 110 ? 11.233 -3.702 -17.481 1.00 97.06 110 TRP A O 1
ATOM 915 N N . ASP A 1 111 ? 10.572 -4.391 -15.438 1.00 95.44 111 ASP A N 1
ATOM 916 C CA . ASP A 1 111 ? 11.793 -5.157 -15.147 1.00 95.44 111 ASP A CA 1
ATOM 917 C C . ASP A 1 111 ? 12.037 -6.258 -16.190 1.00 95.44 111 ASP A C 1
ATOM 919 O O . ASP A 1 111 ? 13.178 -6.556 -16.548 1.00 95.44 111 ASP A O 1
ATOM 923 N N . PHE A 1 112 ? 10.954 -6.819 -16.736 1.00 96.25 112 PHE A N 1
ATOM 924 C CA . PHE A 1 112 ? 11.000 -7.793 -17.820 1.00 96.25 112 PHE A CA 1
ATOM 925 C C . PHE A 1 112 ? 10.900 -7.103 -19.181 1.00 96.25 112 PHE A C 1
ATOM 927 O O . PHE A 1 112 ? 11.751 -7.309 -20.045 1.00 96.25 112 PHE A O 1
ATOM 934 N N . ALA A 1 113 ? 9.888 -6.251 -19.371 1.00 96.00 113 ALA A N 1
ATOM 935 C CA . ALA A 1 113 ? 9.538 -5.702 -20.681 1.00 96.00 113 ALA A CA 1
ATOM 936 C C . ALA A 1 113 ? 10.630 -4.833 -21.319 1.00 96.00 113 ALA A C 1
ATOM 938 O O . ALA A 1 113 ? 10.731 -4.759 -22.543 1.00 96.00 113 ALA A O 1
ATOM 939 N N . MET A 1 114 ? 11.461 -4.182 -20.501 1.00 94.56 114 MET A N 1
ATOM 940 C CA . MET A 1 114 ? 12.565 -3.348 -20.983 1.00 94.56 114 MET A CA 1
ATOM 941 C C . MET A 1 114 ? 13.843 -4.139 -21.280 1.00 94.56 114 MET A C 1
ATOM 943 O O . MET A 1 114 ? 14.802 -3.577 -21.809 1.00 94.56 114 MET A O 1
ATOM 947 N N . SER A 1 115 ? 13.867 -5.435 -20.972 1.00 93.62 115 SER A N 1
ATOM 948 C CA . SER A 1 115 ? 14.961 -6.328 -21.342 1.00 93.62 115 SER A CA 1
ATOM 949 C C . SER A 1 115 ? 14.991 -6.571 -22.853 1.00 93.62 115 SER A C 1
ATOM 951 O O . SER A 1 115 ? 13.967 -6.494 -23.526 1.00 93.62 115 SER A O 1
ATOM 953 N N . SER A 1 116 ? 16.162 -6.914 -23.392 1.00 94.56 116 SER A N 1
ATOM 954 C CA . SER A 1 116 ? 16.328 -7.394 -24.772 1.00 94.56 116 SER A CA 1
ATOM 955 C C . SER A 1 116 ? 16.088 -8.903 -24.918 1.00 94.56 116 SER A C 1
ATOM 957 O O . SER A 1 116 ? 16.217 -9.447 -26.015 1.00 94.56 116 SER A O 1
ATOM 959 N N . VAL A 1 117 ? 15.753 -9.593 -23.822 1.00 96.25 117 VAL A N 1
ATOM 960 C CA . VAL A 1 117 ? 15.493 -11.036 -23.816 1.00 96.25 117 VAL A CA 1
ATOM 961 C C . VAL A 1 117 ? 14.261 -11.352 -24.682 1.00 96.25 117 VAL A C 1
ATOM 963 O O . VAL A 1 117 ? 13.179 -10.801 -24.438 1.00 96.25 117 VAL A O 1
ATOM 966 N N . PRO A 1 118 ? 14.385 -12.251 -25.681 1.00 94.44 118 PRO A N 1
ATOM 967 C CA . PRO A 1 118 ? 13.255 -12.679 -26.496 1.00 94.44 118 PRO A CA 1
ATOM 968 C C . PRO A 1 118 ? 12.111 -13.228 -25.638 1.00 94.44 118 PRO A C 1
ATOM 970 O O . PRO A 1 118 ? 12.329 -14.008 -24.714 1.00 94.44 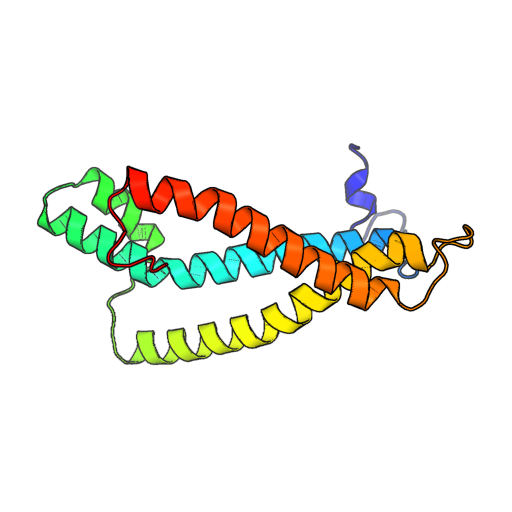118 PRO A O 1
ATOM 973 N N . GLY A 1 119 ? 10.885 -12.807 -25.944 1.00 93.19 119 GLY A N 1
ATOM 974 C CA . GLY A 1 119 ? 9.690 -13.161 -25.174 1.00 93.19 119 GLY A CA 1
ATOM 975 C C . GLY A 1 119 ? 9.422 -12.261 -23.964 1.00 93.19 119 GLY A C 1
ATOM 976 O O . GLY A 1 119 ? 8.279 -12.196 -23.527 1.00 93.19 119 GLY A O 1
ATOM 977 N N . TRP A 1 120 ? 10.420 -11.531 -23.456 1.00 94.81 120 TRP A N 1
ATOM 978 C CA . TRP A 1 120 ? 10.206 -10.496 -22.439 1.00 94.81 120 TRP A CA 1
ATOM 979 C C . TRP A 1 120 ? 10.030 -9.118 -23.062 1.00 94.81 120 TRP A C 1
ATOM 981 O O . TRP A 1 120 ? 9.188 -8.362 -22.599 1.00 94.81 120 TRP A O 1
ATOM 991 N N . HIS A 1 121 ? 10.755 -8.813 -24.142 1.00 95.50 121 HIS A N 1
ATOM 992 C CA . HIS A 1 121 ? 10.637 -7.530 -24.833 1.00 95.50 121 HIS A CA 1
ATOM 993 C C . HIS A 1 121 ? 9.284 -7.373 -25.552 1.00 95.50 121 HIS A C 1
ATOM 995 O O . HIS A 1 121 ? 9.142 -7.721 -26.726 1.00 95.50 121 HIS A O 1
ATOM 1001 N N . THR A 1 122 ? 8.267 -6.873 -24.849 1.00 93.50 122 THR A N 1
ATOM 1002 C CA . THR A 1 122 ? 6.925 -6.650 -25.400 1.00 93.50 122 THR A CA 1
ATOM 1003 C C . THR A 1 122 ? 6.179 -5.534 -24.674 1.00 93.50 122 THR A C 1
ATOM 1005 O O . THR A 1 122 ? 6.326 -5.328 -23.471 1.00 93.50 122 THR A O 1
ATOM 1008 N N . THR A 1 123 ? 5.338 -4.806 -25.405 1.00 95.25 123 THR A N 1
ATOM 1009 C CA . THR A 1 123 ? 4.605 -3.637 -24.897 1.00 95.25 123 THR A CA 1
ATOM 1010 C C . THR A 1 123 ? 3.339 -3.999 -24.120 1.00 95.25 123 THR A C 1
ATOM 1012 O O . THR A 1 123 ? 2.825 -3.172 -23.369 1.00 95.25 123 THR A O 1
ATOM 1015 N N . ILE A 1 124 ? 2.838 -5.232 -24.257 1.00 96.75 124 ILE A N 1
ATOM 1016 C CA . ILE A 1 124 ? 1.578 -5.666 -23.630 1.00 96.75 124 ILE A CA 1
ATOM 1017 C C . ILE A 1 124 ? 1.728 -6.042 -22.147 1.00 96.75 124 ILE A C 1
ATOM 1019 O O . ILE A 1 124 ? 0.732 -6.201 -21.446 1.00 96.75 124 ILE A O 1
ATOM 1023 N N . PHE A 1 125 ? 2.957 -6.186 -21.645 1.00 96.69 125 PHE A N 1
ATOM 1024 C CA . PHE A 1 125 ? 3.206 -6.701 -20.295 1.00 96.69 125 PHE A CA 1
ATOM 1025 C C . PHE A 1 125 ? 2.617 -5.838 -19.183 1.00 96.69 125 PHE A C 1
ATOM 1027 O O . PHE A 1 125 ? 2.033 -6.402 -18.267 1.00 96.69 125 PHE A O 1
ATOM 1034 N N . ALA A 1 126 ? 2.672 -4.510 -19.280 1.00 95.69 126 ALA A N 1
ATOM 1035 C CA . ALA A 1 126 ? 2.121 -3.634 -18.243 1.00 95.69 126 ALA A CA 1
ATOM 1036 C C . ALA A 1 126 ? 0.623 -3.884 -17.967 1.00 95.69 126 ALA A C 1
ATOM 1038 O O . ALA A 1 126 ? 0.286 -4.279 -16.847 1.00 95.69 126 ALA A O 1
ATOM 1039 N N . PRO A 1 127 ? -0.293 -3.758 -18.950 1.00 96.94 127 PRO A N 1
ATOM 1040 C CA . PRO A 1 127 ? -1.703 -4.069 -18.712 1.00 96.94 127 PRO A CA 1
ATOM 1041 C C . PRO A 1 127 ? -1.949 -5.560 -18.421 1.00 96.94 127 PRO A C 1
ATOM 1043 O O . PRO A 1 127 ? -2.857 -5.884 -17.657 1.00 96.94 127 PRO A O 1
ATOM 1046 N N . TYR A 1 128 ? -1.139 -6.471 -18.976 1.00 97.25 128 TYR A N 1
ATOM 1047 C CA . TYR A 1 128 ? -1.272 -7.908 -18.720 1.00 97.25 128 TYR A CA 1
ATOM 1048 C C . TYR A 1 128 ? -0.942 -8.283 -17.265 1.00 97.25 128 TYR A C 1
ATOM 1050 O O . TYR A 1 128 ? -1.705 -9.007 -16.627 1.00 97.25 128 TYR A O 1
ATOM 1058 N N . PHE A 1 129 ? 0.148 -7.752 -16.706 1.00 96.62 129 PHE A N 1
ATOM 1059 C CA . PHE A 1 129 ? 0.544 -7.975 -15.312 1.00 96.62 129 PHE A CA 1
ATOM 1060 C C . PHE A 1 129 ? -0.468 -7.375 -14.336 1.00 96.62 129 PHE A C 1
ATOM 1062 O O . PHE A 1 129 ? -0.801 -8.013 -13.341 1.00 96.62 129 PHE A O 1
ATOM 1069 N N . VAL A 1 130 ? -1.009 -6.191 -14.640 1.00 97.44 130 VAL A N 1
ATOM 1070 C CA . VAL A 1 130 ? -2.103 -5.593 -13.860 1.00 97.44 130 VAL A CA 1
ATOM 1071 C C . VAL A 1 130 ? -3.319 -6.523 -13.825 1.00 97.44 130 VAL A C 1
ATOM 1073 O O . VAL A 1 130 ? -3.844 -6.806 -12.749 1.00 97.44 130 VAL A O 1
ATOM 1076 N N . ALA A 1 131 ? -3.7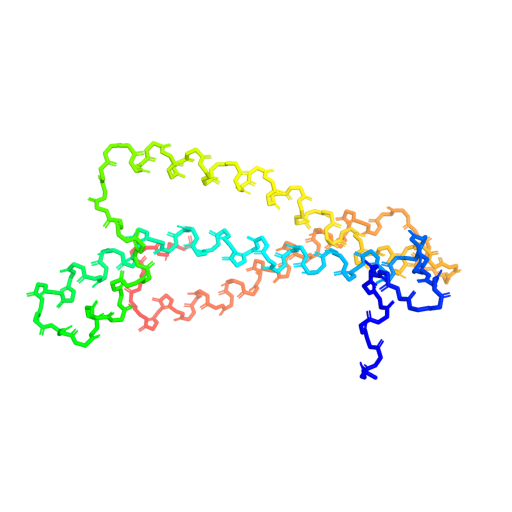63 -7.029 -14.979 1.00 97.56 131 ALA A N 1
ATOM 1077 C CA . ALA A 1 131 ? -4.894 -7.954 -15.040 1.00 97.56 131 ALA A CA 1
ATOM 1078 C C . ALA A 1 131 ? -4.609 -9.251 -14.264 1.00 97.56 131 ALA A C 1
ATOM 1080 O O . ALA A 1 131 ? -5.454 -9.716 -13.497 1.00 97.56 131 ALA A O 1
ATOM 1081 N N . GLY A 1 132 ? -3.395 -9.794 -14.402 1.00 97.44 132 GLY A N 1
ATOM 1082 C CA . GLY A 1 132 ? -2.937 -10.961 -13.651 1.00 97.44 132 GLY A CA 1
ATOM 1083 C C . GLY A 1 132 ? -2.931 -10.738 -12.137 1.00 97.44 132 GLY A C 1
ATOM 1084 O O . GLY A 1 132 ? -3.298 -11.641 -11.388 1.00 97.44 132 GLY A O 1
ATOM 1085 N N . ALA A 1 133 ? -2.581 -9.538 -11.678 1.00 96.81 133 ALA A N 1
ATOM 1086 C CA . ALA A 1 133 ? -2.595 -9.181 -10.264 1.00 96.81 133 ALA A CA 1
ATOM 1087 C C . ALA A 1 133 ? -4.006 -9.024 -9.692 1.00 96.81 133 ALA A C 1
ATOM 1089 O O . ALA A 1 133 ? -4.264 -9.468 -8.577 1.00 96.81 133 ALA A O 1
ATOM 1090 N N . ILE A 1 134 ? -4.941 -8.459 -10.461 1.00 96.31 134 ILE A N 1
ATOM 1091 C CA . ILE A 1 134 ? -6.359 -8.432 -10.073 1.00 96.31 134 ILE A CA 1
ATOM 1092 C C . ILE A 1 134 ? -6.886 -9.867 -9.966 1.00 96.31 134 ILE A C 1
ATOM 1094 O O . ILE A 1 134 ? -7.509 -10.226 -8.969 1.00 96.31 134 ILE A O 1
ATOM 1098 N N . PHE A 1 135 ? -6.596 -10.704 -10.965 1.00 97.81 135 PHE A N 1
ATOM 1099 C CA . PHE A 1 135 ? -7.030 -12.098 -10.989 1.00 97.81 135 PHE A CA 1
ATOM 1100 C C . PHE A 1 135 ? -6.487 -12.902 -9.798 1.00 97.81 135 PHE A C 1
ATOM 1102 O O . PHE A 1 135 ? -7.255 -13.542 -9.074 1.00 97.81 135 PHE A O 1
ATOM 1109 N N . SER A 1 136 ? -5.174 -12.857 -9.562 1.00 97.69 136 SER A N 1
ATOM 1110 C CA . SER A 1 136 ? -4.540 -13.596 -8.466 1.00 97.69 136 SER A CA 1
ATOM 1111 C C . SER A 1 136 ? -4.927 -13.037 -7.095 1.00 97.69 136 SER A C 1
ATOM 1113 O O . SER A 1 136 ? -5.212 -13.809 -6.179 1.00 97.69 136 SER A O 1
ATOM 1115 N N . GLY A 1 137 ? -5.025 -11.711 -6.966 1.00 96.25 137 GLY A N 1
ATOM 1116 C CA . GLY A 1 137 ? -5.439 -11.031 -5.743 1.00 96.25 137 GLY A CA 1
ATOM 1117 C C . GLY A 1 137 ? -6.862 -11.396 -5.332 1.00 96.25 137 GLY A C 1
ATOM 1118 O O . GLY A 1 137 ? -7.079 -11.823 -4.200 1.00 96.25 137 GLY A O 1
ATOM 1119 N N . LEU A 1 138 ? -7.827 -11.317 -6.255 1.00 97.06 138 LEU A N 1
ATOM 1120 C CA . LEU A 1 138 ? -9.211 -11.724 -5.983 1.00 97.06 138 LEU A CA 1
ATOM 1121 C C . LEU A 1 138 ? -9.311 -13.218 -5.655 1.00 97.06 138 LEU A C 1
ATOM 1123 O O . LEU A 1 138 ? -10.034 -13.594 -4.736 1.00 97.06 138 LEU A O 1
ATOM 1127 N N . SER A 1 139 ? -8.541 -14.065 -6.342 1.00 97.81 139 SER A N 1
ATOM 1128 C CA . SER A 1 139 ? -8.485 -15.501 -6.039 1.00 97.81 139 SER A CA 1
ATOM 1129 C C . SER A 1 139 ? -7.989 -15.765 -4.611 1.00 97.81 139 SER A C 1
ATOM 1131 O O . SER A 1 139 ? -8.567 -16.581 -3.888 1.00 97.81 139 SER A O 1
ATOM 1133 N N . MET A 1 140 ? -6.956 -15.041 -4.165 1.00 98.19 140 MET A N 1
ATOM 1134 C CA . MET A 1 140 ? -6.447 -15.127 -2.793 1.00 98.19 140 MET A CA 1
ATOM 1135 C C . MET A 1 140 ? -7.475 -14.618 -1.774 1.00 98.19 140 MET A C 1
ATOM 1137 O O . MET A 1 140 ? -7.714 -15.278 -0.764 1.00 98.19 140 MET A O 1
ATOM 1141 N N . VAL A 1 141 ? -8.136 -13.489 -2.058 1.00 96.94 141 VAL A N 1
ATOM 1142 C CA . VAL A 1 141 ? -9.213 -12.950 -1.213 1.00 96.94 141 VAL A CA 1
ATOM 1143 C C . VAL A 1 141 ? -10.322 -13.984 -1.031 1.00 96.94 141 VAL A C 1
ATOM 1145 O O . VAL A 1 141 ? -10.715 -14.249 0.101 1.00 96.94 141 VAL A O 1
ATOM 1148 N N . MET A 1 142 ? -10.776 -14.639 -2.103 1.00 95.75 142 MET A N 1
ATOM 1149 C CA . MET A 1 142 ? -11.800 -15.687 -2.013 1.00 95.75 142 MET A CA 1
ATOM 1150 C C . MET A 1 142 ? -11.326 -16.894 -1.201 1.00 95.75 142 MET A C 1
ATOM 1152 O O . MET A 1 142 ? -12.058 -17.392 -0.347 1.00 95.75 142 MET A O 1
ATOM 1156 N N . THR A 1 143 ? -10.080 -17.323 -1.407 1.00 96.94 143 THR A N 1
ATOM 1157 C CA . THR A 1 143 ? -9.478 -18.440 -0.660 1.00 96.94 143 THR A CA 1
ATOM 1158 C C . THR A 1 143 ? -9.470 -18.183 0.850 1.00 96.94 143 THR A C 1
ATOM 1160 O O . THR A 1 143 ? -9.636 -19.117 1.630 1.00 96.94 143 THR A O 1
ATOM 1163 N N . VAL A 1 144 ? -9.324 -16.923 1.272 1.00 96.75 144 VAL A N 1
ATOM 1164 C CA . VAL A 1 144 ? -9.343 -16.517 2.685 1.00 96.75 144 VAL A CA 1
ATOM 1165 C C . VAL A 1 144 ? -10.767 -16.254 3.195 1.00 96.75 144 VAL A C 1
ATOM 1167 O O . VAL A 1 144 ? -11.115 -16.682 4.295 1.00 96.75 144 VAL A O 1
ATOM 1170 N N . LEU A 1 145 ? -11.618 -15.583 2.415 1.00 96.12 145 LEU A N 1
ATOM 1171 C CA . LEU A 1 145 ? -12.967 -15.204 2.848 1.00 96.12 145 LEU A CA 1
ATOM 1172 C C . LEU A 1 145 ? -13.923 -16.395 2.964 1.00 96.12 145 LEU A C 1
ATOM 1174 O O . LEU A 1 145 ? -14.739 -16.410 3.880 1.00 96.12 145 LEU A O 1
ATOM 1178 N N . ILE A 1 146 ? -13.820 -17.405 2.095 1.00 94.94 146 ILE A N 1
ATOM 1179 C CA . ILE A 1 146 ? -14.688 -18.596 2.133 1.00 94.94 146 ILE A CA 1
ATOM 1180 C C . ILE A 1 146 ? -14.591 -19.358 3.474 1.00 94.94 146 ILE A C 1
ATOM 1182 O O . ILE A 1 146 ? -15.636 -19.616 4.086 1.00 94.94 146 ILE A O 1
ATOM 1186 N N . PRO A 1 147 ? -13.395 -19.715 3.988 1.00 95.62 147 PRO A N 1
ATOM 1187 C CA . PRO A 1 147 ? -13.294 -20.355 5.296 1.00 95.62 147 PRO A CA 1
ATOM 1188 C C . PRO A 1 147 ? -13.653 -19.397 6.436 1.00 95.62 147 PRO A C 1
ATOM 1190 O O . PRO A 1 147 ? -14.371 -19.809 7.344 1.00 95.62 147 PRO A O 1
ATOM 1193 N N . ILE A 1 148 ? -13.239 -18.121 6.382 1.00 96.50 148 ILE A N 1
ATOM 1194 C CA . ILE A 1 148 ? -13.592 -17.117 7.407 1.00 96.50 148 ILE A CA 1
ATOM 1195 C C . ILE A 1 148 ? -15.108 -16.995 7.556 1.00 96.50 148 ILE A C 1
ATOM 1197 O O . ILE A 1 148 ? -15.611 -16.992 8.678 1.00 96.50 148 ILE A O 1
ATOM 1201 N N . ARG A 1 149 ? -15.834 -16.954 6.434 1.00 94.94 149 ARG A N 1
ATOM 1202 C CA . ARG A 1 149 ? -17.297 -16.893 6.405 1.00 94.94 149 ARG A CA 1
ATOM 1203 C C . ARG A 1 149 ? -17.921 -17.992 7.258 1.00 94.94 149 ARG A C 1
ATOM 1205 O O . ARG A 1 149 ? -18.796 -17.698 8.058 1.00 94.94 149 ARG A O 1
ATOM 1212 N N . THR A 1 150 ? -17.445 -19.225 7.104 1.00 93.75 150 THR A N 1
ATOM 1213 C CA . THR A 1 150 ? -18.019 -20.402 7.775 1.00 93.75 150 THR A CA 1
ATOM 1214 C C . THR A 1 150 ? -17.548 -20.524 9.227 1.00 93.75 150 THR A C 1
ATOM 1216 O O . THR A 1 150 ? -18.324 -20.865 10.110 1.00 93.75 150 THR A O 1
ATOM 1219 N N . VAL A 1 151 ? -16.271 -20.237 9.501 1.00 96.81 151 VAL A N 1
ATOM 1220 C CA . VAL A 1 151 ? -15.684 -20.379 10.846 1.00 96.81 151 VAL A CA 1
ATOM 1221 C C . VAL A 1 151 ? -16.215 -19.322 11.815 1.00 96.81 151 VAL A C 1
ATOM 1223 O O . VAL A 1 151 ? -16.423 -19.619 12.989 1.00 96.81 151 VAL A O 1
ATOM 1226 N N . PHE A 1 152 ? -16.436 -18.096 11.336 1.00 96.25 152 PHE A N 1
ATOM 1227 C CA . PHE A 1 152 ? -16.896 -16.979 12.164 1.00 96.25 152 PHE A CA 1
ATOM 1228 C C . PHE A 1 152 ? -18.403 -16.708 12.062 1.00 96.25 152 PHE A C 1
ATOM 1230 O O . PHE A 1 152 ? -18.874 -15.766 12.696 1.00 96.25 152 PHE A O 1
ATOM 1237 N N . GLY A 1 153 ? -19.154 -17.510 11.299 1.00 94.56 153 GLY A N 1
ATOM 1238 C CA . GLY A 1 153 ? -20.603 -17.349 11.155 1.00 94.56 153 GLY A CA 1
ATOM 1239 C C . GLY A 1 153 ? -21.001 -16.013 10.514 1.00 94.56 153 GLY A C 1
ATOM 1240 O O . GLY A 1 153 ? -21.854 -15.300 11.037 1.00 94.56 153 GLY A O 1
ATOM 1241 N N . LEU A 1 154 ? -20.314 -15.613 9.436 1.00 95.44 154 LEU A N 1
ATOM 1242 C CA . LEU A 1 154 ? -20.504 -14.320 8.758 1.00 95.44 154 LEU A CA 1
ATOM 1243 C C . LEU A 1 154 ? -21.381 -14.426 7.500 1.00 95.44 154 LEU A C 1
ATOM 1245 O O . LEU A 1 154 ? -21.256 -13.612 6.583 1.00 95.44 154 LEU A O 1
ATOM 1249 N N . GLU A 1 155 ? -22.250 -15.430 7.417 1.00 93.19 155 GLU A N 1
ATOM 1250 C CA . GLU A 1 155 ? -23.078 -15.703 6.240 1.00 93.19 155 GLU A CA 1
ATOM 1251 C C . GLU A 1 155 ? -24.036 -14.565 5.877 1.00 93.19 155 GLU A C 1
ATOM 1253 O O . GLU A 1 155 ? -24.350 -14.407 4.696 1.00 93.19 155 GLU A O 1
ATOM 1258 N N . ASP A 1 156 ? -24.442 -13.766 6.866 1.00 93.50 156 ASP A N 1
ATOM 1259 C CA . ASP A 1 156 ? -25.317 -12.603 6.686 1.00 93.50 156 ASP A CA 1
ATOM 1260 C C . ASP A 1 156 ? -24.589 -11.399 6.062 1.00 93.50 156 ASP A C 1
ATOM 1262 O O . ASP A 1 156 ? -25.219 -10.538 5.450 1.00 93.50 156 ASP A O 1
ATOM 1266 N N . TYR A 1 157 ? -23.259 -11.334 6.194 1.00 91.44 157 TYR A N 1
ATOM 1267 C CA . TYR A 1 157 ? -22.433 -10.238 5.672 1.00 91.44 157 TYR A CA 1
ATOM 1268 C C . TYR A 1 157 ? -21.720 -10.607 4.368 1.00 91.44 157 TYR A C 1
ATOM 1270 O O . TYR A 1 157 ? -21.568 -9.763 3.485 1.00 91.44 157 TYR A O 1
ATOM 1278 N N . ILE A 1 158 ? -21.275 -11.860 4.236 1.00 88.69 158 ILE A N 1
ATOM 1279 C CA . ILE A 1 158 ? -20.571 -12.369 3.055 1.00 88.69 158 ILE A CA 1
ATOM 1280 C C . ILE A 1 158 ? -21.529 -13.290 2.299 1.00 88.69 158 ILE A C 1
ATOM 1282 O O . ILE A 1 158 ? -21.677 -14.477 2.616 1.00 88.69 158 ILE A O 1
ATOM 1286 N N . THR A 1 159 ? -22.206 -12.712 1.309 1.00 78.12 159 THR A N 1
ATOM 1287 C CA . THR A 1 159 ? -23.188 -13.412 0.475 1.00 78.12 159 THR A CA 1
ATOM 1288 C C . THR A 1 159 ? -22.507 -14.281 -0.589 1.00 78.12 159 THR A C 1
ATOM 1290 O O . THR A 1 159 ? -21.297 -14.193 -0.799 1.00 78.12 159 THR A O 1
ATOM 1293 N N . LYS A 1 160 ? -23.278 -15.211 -1.162 1.00 61.06 160 LYS A N 1
ATOM 1294 C CA . LYS A 1 160 ? -22.801 -16.182 -2.159 1.00 61.06 160 LYS A CA 1
ATOM 1295 C C . LYS A 1 160 ? -22.473 -15.525 -3.493 1.00 61.06 160 LYS A C 1
ATOM 1297 O O . LYS A 1 160 ? -23.241 -14.624 -3.889 1.00 61.06 160 LYS A O 1
#

Sequence (160 aa):
PWLAFWMIPYPNERMLWVNFKSPLLWDVFAVTTYMSVSIMFFMLGLITDMAILRDEAVRKGQKLKALIYTPMALAWRGTNHQWLHYMRGYLIFAAIATPLVFSVHSIVSWDFAMSSVPGWHTTIFAPYFVAGAIFSGLSMVMTVLIPIRTVFGLEDYITK

Radius of gyration: 21.69 Å; chains: 1; bounding box: 57×38×58 Å